Protein AF-A0A9P0ZMD6-F1 (afdb_monomer_lite)

Secondary structure (DSSP, 8-state):
--TT-EEEEETTEEEEHHHHGGGSTTSPPPHHHHHHHHHHHHHHGGG--TTSPEEEEPPPEE-TT-STT-----HHHHHHHHHHHHHHHHHHTTTTS-GGGEEEEEEEEEETTEEEEEEEETTTTEEEEEE-----S-HHHHHTTHHHHHHHT--

Foldseek 3Di:
DDFQCFPDDDDPQTDTNVLVCQVDPPHNRDLSVQQVVQVVVLQCLQVDDPPDAFEHEARADEPPCPPPPDGPPDLVSLLVVVLVSVVVVCVVSVVRGPPVRHQKYWHFYDDPRFTWIWIQGPVVRDIDIGGPDPDPDDPCVRQPCPNVSVVVNPD

InterPro domains:
  IPR038765 Papain-like cysteine peptidase superfamily [SSF54001] (4-131)

Structure (mmCIF, N/CA/C/O backbone):
data_AF-A0A9P0ZMD6-F1
#
_entry.id   AF-A0A9P0ZMD6-F1
#
loop_
_atom_site.group_PDB
_atom_site.id
_atom_site.type_symbol
_atom_site.label_atom_id
_atom_site.label_alt_id
_atom_site.label_comp_id
_atom_site.label_asym_id
_atom_site.label_entity_id
_atom_site.label_seq_id
_atom_site.pdbx_PDB_ins_code
_atom_site.Cartn_x
_atom_site.Cartn_y
_atom_site.Cartn_z
_atom_site.occupancy
_atom_site.B_iso_or_equiv
_atom_site.auth_seq_id
_atom_site.auth_comp_id
_atom_site.auth_asym_id
_atom_site.auth_atom_id
_atom_site.pdbx_PDB_model_num
ATOM 1 N N . MET A 1 1 ? -6.822 13.178 -29.150 1.00 67.69 1 MET A N 1
ATOM 2 C CA . MET A 1 1 ? -7.047 12.647 -27.785 1.00 67.69 1 MET A CA 1
ATOM 3 C C . MET A 1 1 ? -6.275 13.520 -26.804 1.00 67.69 1 MET A C 1
ATOM 5 O O . MET A 1 1 ? -5.070 13.665 -26.981 1.00 67.69 1 MET A O 1
ATOM 9 N N . HIS A 1 2 ? -6.943 14.150 -25.834 1.00 86.88 2 HIS A N 1
ATOM 10 C CA . HIS A 1 2 ? -6.309 15.089 -24.900 1.00 86.88 2 HIS A CA 1
ATOM 11 C C . HIS A 1 2 ? -5.664 14.334 -23.731 1.00 86.88 2 HIS A C 1
ATOM 13 O O . HIS A 1 2 ? -6.330 13.956 -22.778 1.00 86.88 2 HIS A O 1
ATOM 19 N N . ARG A 1 3 ? -4.357 14.073 -23.820 1.00 91.94 3 ARG A N 1
ATOM 20 C CA . ARG A 1 3 ? -3.616 13.258 -22.838 1.00 91.94 3 ARG A CA 1
ATOM 21 C C . ARG A 1 3 ? -3.620 13.823 -21.412 1.00 91.94 3 ARG A C 1
ATOM 23 O O . ARG A 1 3 ? -3.743 13.064 -20.462 1.00 91.94 3 ARG A O 1
ATOM 30 N N . LYS A 1 4 ? -3.559 15.148 -21.273 1.00 95.25 4 LYS A N 1
ATOM 31 C CA . LYS A 1 4 ? -3.516 15.847 -19.976 1.00 95.25 4 LYS A CA 1
ATOM 32 C C . LYS A 1 4 ? -4.891 16.081 -19.335 1.00 95.25 4 LYS A C 1
ATOM 34 O O . LYS A 1 4 ? -4.979 16.720 -18.296 1.00 95.25 4 LYS A O 1
ATOM 39 N N . GLU A 1 5 ? -5.966 15.621 -19.970 1.00 96.75 5 GLU A N 1
ATOM 40 C CA . GLU A 1 5 ? -7.320 15.715 -19.421 1.00 96.75 5 GLU A CA 1
ATOM 41 C C . GLU A 1 5 ? -7.407 14.940 -18.101 1.00 96.75 5 GLU A C 1
ATOM 43 O O . GLU A 1 5 ? -6.995 13.782 -18.054 1.00 96.75 5 GLU A O 1
ATOM 48 N N . ILE A 1 6 ? -7.951 15.557 -17.047 1.00 96.69 6 ILE A N 1
ATOM 49 C CA . ILE A 1 6 ? -8.243 14.867 -15.785 1.00 96.69 6 ILE A CA 1
ATOM 50 C C . ILE A 1 6 ? -9.458 13.967 -16.009 1.00 96.69 6 ILE A C 1
ATOM 52 O O . ILE A 1 6 ? -10.538 14.446 -16.344 1.00 96.69 6 ILE A O 1
ATOM 56 N N . VAL A 1 7 ? -9.277 12.664 -15.812 1.00 95.75 7 VAL A N 1
ATOM 57 C CA . VAL A 1 7 ? -10.303 11.630 -16.049 1.00 95.75 7 VAL A CA 1
ATOM 58 C C . VAL A 1 7 ? -10.726 10.912 -14.771 1.00 95.75 7 VAL A C 1
ATOM 60 O O . VAL A 1 7 ? -11.720 10.192 -14.768 1.00 95.75 7 VAL A O 1
ATOM 63 N N . PHE A 1 8 ? -9.996 11.122 -13.677 1.00 95.69 8 PHE A N 1
ATOM 64 C CA . PHE A 1 8 ? -10.393 10.719 -12.336 1.00 95.69 8 PHE A CA 1
ATOM 65 C C . PHE A 1 8 ? -10.036 11.834 -11.356 1.00 95.69 8 PHE A C 1
ATOM 67 O O . PHE A 1 8 ? -8.940 12.393 -11.416 1.00 95.69 8 PHE A O 1
ATOM 74 N N . LYS A 1 9 ? -10.968 12.138 -10.452 1.00 94.56 9 LYS A N 1
ATOM 75 C CA . LYS A 1 9 ? -10.799 13.115 -9.381 1.00 94.56 9 LYS A CA 1
ATOM 76 C C . LYS A 1 9 ? -11.458 12.593 -8.113 1.00 94.56 9 LYS A C 1
ATOM 78 O O . LYS A 1 9 ? -12.638 12.247 -8.132 1.00 94.56 9 LYS A O 1
ATOM 83 N N . TYR A 1 10 ? -10.711 12.572 -7.018 1.00 90.12 10 TYR A N 1
ATOM 84 C CA . TYR A 1 10 ? -11.220 12.222 -5.700 1.00 90.12 10 TYR A CA 1
ATOM 85 C C . TYR A 1 10 ? -10.450 12.982 -4.621 1.00 90.12 10 TYR A C 1
ATOM 87 O O . TYR A 1 10 ? -9.236 12.819 -4.502 1.00 90.12 10 TYR A O 1
ATOM 95 N N . LYS A 1 11 ? -11.161 13.803 -3.836 1.00 87.44 11 LYS A N 1
ATOM 96 C CA . LYS A 1 11 ? -10.554 14.761 -2.894 1.00 87.44 11 LYS A CA 1
ATOM 97 C C . LYS A 1 11 ? -9.472 15.573 -3.634 1.00 87.44 11 LYS A C 1
ATOM 99 O O . LYS A 1 11 ? -9.760 16.098 -4.713 1.00 87.44 11 LYS A O 1
ATOM 104 N N . ASP A 1 12 ? -8.246 15.608 -3.122 1.00 84.25 12 ASP A N 1
ATOM 105 C CA . ASP A 1 12 ? -7.117 16.320 -3.739 1.00 84.25 12 ASP A CA 1
ATOM 106 C C . ASP A 1 12 ? -6.342 15.485 -4.773 1.00 84.25 12 ASP A C 1
ATOM 108 O O . ASP A 1 12 ? -5.357 15.943 -5.351 1.00 84.25 12 ASP A O 1
ATOM 112 N N . TYR A 1 13 ? -6.786 14.255 -5.044 1.00 87.31 13 TYR A N 1
ATOM 113 C CA . TYR A 1 13 ? -6.126 13.351 -5.973 1.00 87.31 13 TYR A CA 1
ATOM 114 C C . TYR A 1 13 ? -6.743 13.420 -7.373 1.00 87.31 13 TYR A C 1
ATOM 116 O O . TYR A 1 13 ? -7.929 13.136 -7.559 1.00 87.31 13 TYR A O 1
ATOM 124 N N . ASN A 1 14 ? -5.924 13.763 -8.369 1.00 93.75 14 ASN A N 1
ATOM 125 C CA . ASN A 1 14 ? -6.314 13.840 -9.777 1.00 93.75 14 ASN A CA 1
ATOM 126 C C . ASN A 1 14 ? -5.444 12.903 -10.614 1.00 93.75 14 ASN A C 1
ATOM 128 O O . ASN A 1 14 ? -4.238 12.820 -10.394 1.00 93.75 14 ASN A O 1
ATOM 132 N N . VAL A 1 15 ? -6.046 12.247 -11.604 1.00 95.62 15 VAL A N 1
ATOM 133 C CA . VAL A 1 15 ? -5.338 11.368 -12.542 1.00 95.62 15 VAL A CA 1
ATOM 134 C C . VAL A 1 15 ? -5.733 11.710 -13.969 1.00 95.62 15 VAL A C 1
ATOM 136 O O . VAL A 1 15 ? -6.910 11.940 -14.274 1.00 95.62 15 VAL A O 1
ATOM 139 N N . THR A 1 16 ? -4.731 11.779 -14.842 1.00 96.75 16 THR A N 1
ATOM 140 C CA . THR A 1 16 ? -4.902 12.186 -16.234 1.00 96.75 16 THR A CA 1
ATOM 141 C C . THR A 1 16 ? -5.237 11.007 -17.140 1.00 96.75 16 THR A C 1
ATOM 143 O O . THR A 1 16 ? -5.088 9.832 -16.797 1.00 96.75 16 THR A O 1
ATOM 146 N N . ARG A 1 17 ? -5.703 11.313 -18.350 1.00 95.56 17 ARG A N 1
ATOM 147 C CA . ARG A 1 17 ? -5.932 10.308 -19.385 1.00 95.56 17 ARG A CA 1
ATOM 148 C C . ARG A 1 17 ? -4.646 9.568 -19.742 1.00 95.56 17 ARG A C 1
ATOM 150 O O . ARG A 1 17 ? -4.704 8.368 -19.979 1.00 95.56 17 ARG A O 1
ATOM 157 N N . GLU A 1 18 ? -3.515 10.265 -19.784 1.00 95.56 18 GLU A N 1
ATOM 158 C CA . GLU A 1 18 ? -2.198 9.674 -20.034 1.00 95.56 18 GLU A CA 1
ATOM 159 C C . GLU A 1 18 ? -1.847 8.599 -19.007 1.00 95.56 18 GLU A C 1
ATOM 161 O O . GLU A 1 18 ? -1.417 7.512 -19.391 1.00 95.56 18 GLU A O 1
ATOM 166 N N . ASP A 1 19 ? -2.135 8.859 -17.734 1.00 94.94 19 ASP A N 1
ATOM 167 C CA . ASP A 1 19 ? -1.933 7.890 -16.662 1.00 94.94 19 ASP A CA 1
ATOM 168 C C . ASP A 1 19 ? -2.770 6.625 -16.883 1.00 94.94 19 ASP A C 1
ATOM 170 O O . ASP A 1 19 ? -2.237 5.515 -16.915 1.00 94.94 19 ASP A O 1
ATOM 174 N N . LEU A 1 20 ? -4.079 6.781 -17.123 1.00 93.25 20 LEU A N 1
ATOM 175 C CA . LEU A 1 20 ? -4.977 5.645 -17.370 1.00 93.25 20 LEU A CA 1
ATOM 176 C C . LEU A 1 20 ? -4.618 4.854 -18.634 1.00 93.25 20 LEU A C 1
ATOM 178 O O . LEU A 1 20 ? -4.888 3.655 -18.709 1.00 93.25 20 LEU A O 1
ATOM 182 N N . MET A 1 21 ? -3.991 5.485 -19.631 1.00 94.19 21 MET A N 1
ATOM 183 C CA . MET A 1 21 ? -3.543 4.788 -20.840 1.00 94.19 21 MET A CA 1
ATOM 184 C C . MET A 1 21 ? -2.458 3.737 -20.556 1.00 94.19 21 MET A C 1
ATOM 186 O O . MET A 1 21 ? -2.259 2.852 -21.390 1.00 94.19 21 MET A O 1
ATOM 190 N N . THR A 1 22 ? -1.811 3.768 -19.385 1.00 93.25 22 THR A N 1
ATOM 191 C CA . THR A 1 22 ? -0.837 2.743 -18.970 1.00 93.25 22 THR A CA 1
ATOM 192 C C . THR A 1 22 ? -1.463 1.380 -18.650 1.00 93.25 22 THR A C 1
ATOM 194 O O . THR A 1 22 ? -0.746 0.385 -18.612 1.00 93.25 22 THR A O 1
ATOM 197 N N . ILE A 1 23 ? -2.797 1.295 -18.530 1.00 92.19 23 ILE A N 1
ATOM 198 C CA . ILE A 1 23 ? -3.551 0.026 -18.420 1.00 92.19 23 ILE A CA 1
ATOM 199 C C . ILE A 1 23 ? -3.454 -0.810 -19.710 1.00 92.19 23 ILE A C 1
ATOM 201 O O . ILE A 1 23 ? -3.740 -2.009 -19.714 1.00 92.19 23 ILE A O 1
ATOM 205 N N . LYS A 1 24 ? -3.069 -0.194 -20.834 1.00 93.06 24 LYS A N 1
ATOM 206 C CA . LYS A 1 24 ? -2.963 -0.874 -22.126 1.00 93.06 24 LYS A CA 1
ATOM 207 C C . LYS A 1 24 ? -2.033 -2.094 -22.044 1.00 93.06 24 LYS A C 1
ATOM 209 O O . LYS A 1 24 ? -0.958 -2.045 -21.455 1.00 93.06 24 LYS A O 1
ATOM 214 N N . VAL A 1 25 ? -2.425 -3.174 -22.722 1.00 90.81 25 VAL A N 1
ATOM 215 C CA . VAL A 1 25 ? -1.622 -4.401 -22.839 1.00 90.81 25 VAL A CA 1
ATOM 216 C C . VAL A 1 25 ? -0.198 -4.084 -23.307 1.00 90.81 25 VAL A C 1
ATOM 218 O O . VAL A 1 25 ? -0.000 -3.347 -24.275 1.00 90.81 25 VAL A O 1
ATOM 221 N N . GLY A 1 26 ? 0.784 -4.667 -22.618 1.00 87.31 26 GLY A N 1
ATOM 222 C CA . GLY A 1 26 ? 2.209 -4.487 -22.900 1.00 87.31 26 GLY A CA 1
ATOM 223 C C . GLY A 1 26 ? 2.821 -3.218 -22.299 1.00 87.31 26 GLY A C 1
ATOM 224 O O . GLY A 1 26 ? 4.038 -3.055 -22.364 1.00 87.31 26 GLY A O 1
ATOM 225 N N . CYS A 1 27 ? 2.021 -2.336 -21.694 1.00 88.56 27 CYS A N 1
ATOM 226 C CA . CYS A 1 27 ? 2.521 -1.194 -20.941 1.00 88.56 27 CYS A CA 1
ATOM 227 C C . CYS A 1 27 ? 2.762 -1.568 -19.474 1.00 88.56 27 CYS A C 1
ATOM 229 O O . CYS A 1 27 ? 2.085 -2.423 -18.903 1.00 88.56 27 CYS A O 1
ATOM 231 N N . LYS A 1 28 ? 3.738 -0.900 -18.855 1.00 85.94 28 LYS A N 1
ATOM 232 C CA . LYS A 1 28 ? 3.869 -0.903 -17.399 1.00 85.94 28 LYS A CA 1
ATOM 233 C C . LYS A 1 28 ? 2.791 0.002 -16.825 1.00 85.94 28 LYS A C 1
ATOM 235 O O . LYS A 1 28 ? 2.719 1.162 -17.225 1.00 85.94 28 LYS A O 1
ATOM 240 N N . ILE A 1 29 ? 2.003 -0.524 -15.895 1.00 88.38 29 ILE A N 1
ATOM 241 C CA . ILE A 1 29 ? 1.029 0.269 -15.149 1.00 88.38 29 ILE A CA 1
ATOM 242 C C . ILE A 1 29 ? 1.771 1.315 -14.315 1.00 88.38 29 ILE A C 1
ATOM 244 O O . ILE A 1 29 ? 2.784 1.003 -13.678 1.00 88.38 29 ILE A O 1
ATOM 248 N N . ASN A 1 30 ? 1.308 2.560 -14.361 1.00 88.62 30 ASN A N 1
ATOM 249 C CA . ASN A 1 30 ? 1.872 3.598 -13.513 1.00 88.62 30 ASN A CA 1
ATOM 250 C C . ASN A 1 30 ? 1.278 3.545 -12.098 1.00 88.62 30 ASN A C 1
ATOM 252 O O . ASN A 1 30 ? 0.205 2.982 -11.859 1.00 88.62 30 ASN A O 1
ATOM 256 N N . GLU A 1 31 ? 1.975 4.179 -11.161 1.00 87.62 31 GLU A N 1
ATOM 257 C CA . GLU A 1 31 ? 1.529 4.304 -9.772 1.00 87.62 31 GLU A CA 1
ATOM 258 C C . GLU A 1 31 ? 0.175 5.015 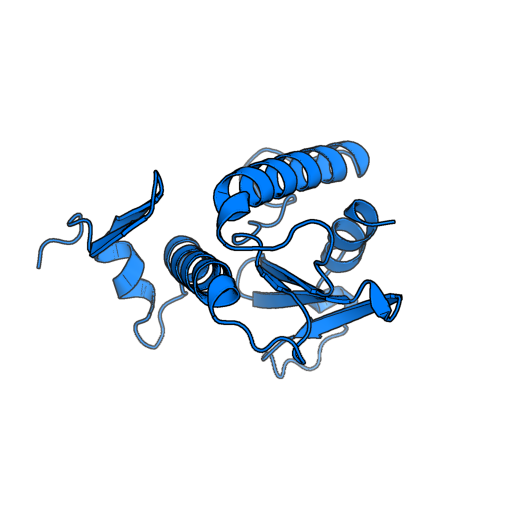-9.654 1.00 87.62 31 GLU A C 1
ATOM 260 O O . GLU A 1 31 ? -0.639 4.664 -8.802 1.00 87.62 31 GLU A O 1
ATOM 265 N N . HIS A 1 32 ? -0.116 5.977 -10.540 1.00 91.69 32 HIS A N 1
ATOM 266 C CA . HIS A 1 32 ? -1.351 6.747 -10.451 1.00 91.69 32 HIS A CA 1
ATOM 267 C C . HIS A 1 32 ? -2.590 5.882 -10.680 1.00 91.69 32 HIS A C 1
ATOM 269 O O . HIS A 1 32 ? -3.583 6.016 -9.966 1.00 91.69 32 HIS A O 1
ATOM 275 N N . VAL A 1 33 ? -2.531 4.941 -11.624 1.00 92.12 33 VAL A N 1
ATOM 276 C CA . VAL A 1 33 ? -3.609 3.973 -11.846 1.00 92.12 33 VAL A CA 1
ATOM 277 C C . VAL A 1 33 ? -3.783 3.053 -10.637 1.00 92.12 33 VAL A C 1
ATOM 279 O O . VAL A 1 33 ? -4.919 2.779 -10.241 1.00 92.12 33 VAL A O 1
ATOM 282 N N . LEU A 1 34 ? -2.690 2.582 -10.030 1.00 90.69 34 LEU A N 1
ATOM 283 C CA . LEU A 1 34 ? -2.772 1.760 -8.818 1.00 90.69 34 LEU A CA 1
ATOM 284 C C . LEU A 1 34 ? -3.398 2.543 -7.659 1.00 90.69 34 LEU A C 1
ATOM 286 O O . LEU A 1 34 ? -4.274 2.033 -6.966 1.00 90.69 34 LEU A O 1
ATOM 290 N N . ASN A 1 35 ? -3.044 3.816 -7.506 1.00 90.81 35 ASN A N 1
ATOM 291 C CA . ASN A 1 35 ? -3.609 4.681 -6.475 1.00 90.81 35 ASN A CA 1
ATOM 292 C C . ASN A 1 35 ? -5.096 4.983 -6.711 1.00 90.81 35 ASN A C 1
ATOM 294 O O . ASN A 1 35 ? -5.849 5.092 -5.743 1.00 90.81 35 ASN A O 1
ATOM 298 N N . VAL A 1 36 ? -5.562 5.042 -7.966 1.00 93.75 36 VAL A N 1
ATOM 299 C CA . VAL A 1 36 ? -7.005 5.066 -8.287 1.00 93.75 36 VAL A CA 1
ATOM 300 C C . VAL A 1 36 ? -7.690 3.791 -7.802 1.00 93.75 36 VAL A C 1
ATOM 302 O O . VAL A 1 36 ? -8.767 3.862 -7.203 1.00 93.75 36 VAL A O 1
ATOM 305 N N . TRP A 1 37 ? -7.072 2.629 -8.026 1.00 92.44 37 TRP A N 1
ATOM 306 C CA . TRP A 1 37 ? -7.585 1.344 -7.549 1.00 92.44 37 TRP A CA 1
ATOM 307 C C . TRP A 1 37 ? -7.695 1.303 -6.028 1.00 92.44 37 TRP A C 1
ATOM 309 O O . TRP A 1 37 ? -8.773 1.031 -5.507 1.00 92.44 37 TRP A O 1
ATOM 319 N N . VAL A 1 38 ? -6.618 1.644 -5.325 1.00 91.94 38 VAL A N 1
ATOM 320 C CA . VAL A 1 38 ? -6.567 1.731 -3.860 1.00 91.94 38 VAL A CA 1
ATOM 321 C C . VAL A 1 38 ? -7.643 2.675 -3.329 1.00 91.94 38 VAL A C 1
ATOM 323 O O . VAL A 1 38 ? -8.441 2.295 -2.476 1.00 91.94 38 VAL A O 1
ATOM 326 N N . THR A 1 39 ? -7.724 3.882 -3.892 1.00 92.19 39 THR A N 1
ATOM 327 C CA . THR A 1 39 ? -8.724 4.889 -3.513 1.00 92.19 39 THR A CA 1
ATOM 328 C C . THR A 1 39 ? -10.141 4.344 -3.686 1.00 92.19 39 THR A C 1
ATOM 330 O O . THR A 1 39 ? -10.992 4.497 -2.812 1.00 92.19 39 THR A O 1
ATOM 333 N N . THR A 1 40 ? -10.397 3.658 -4.802 1.00 93.75 40 THR A N 1
ATOM 334 C CA . THR A 1 40 ? -11.698 3.045 -5.085 1.00 93.75 40 THR A CA 1
ATOM 335 C C . THR A 1 40 ? -12.016 1.909 -4.111 1.00 93.75 40 THR A C 1
ATOM 337 O O . THR A 1 40 ? -13.172 1.756 -3.718 1.00 93.75 40 THR A O 1
ATOM 340 N N . LEU A 1 41 ? -11.021 1.106 -3.722 1.00 94.50 41 LEU A N 1
ATOM 341 C CA . LEU A 1 41 ? -11.192 0.013 -2.766 1.00 94.50 41 LEU A CA 1
ATOM 342 C C . LEU A 1 41 ? -11.485 0.541 -1.359 1.00 94.50 41 LEU A C 1
ATOM 344 O O . LEU A 1 41 ? -12.483 0.121 -0.780 1.00 94.50 41 LEU A O 1
ATOM 348 N N . ASN A 1 42 ? -10.720 1.522 -0.869 1.00 93.44 42 ASN A N 1
ATOM 349 C CA . ASN A 1 42 ? -11.000 2.183 0.411 1.00 93.44 42 ASN A CA 1
ATOM 350 C C . ASN A 1 42 ? -12.394 2.821 0.413 1.00 93.44 42 ASN A C 1
ATOM 352 O O . ASN A 1 42 ? -13.176 2.588 1.326 1.00 93.44 42 ASN A O 1
ATOM 356 N N . TYR A 1 43 ? -12.776 3.536 -0.651 1.00 92.75 43 TYR A N 1
ATOM 357 C CA . TYR A 1 43 ? -14.119 4.120 -0.757 1.00 92.75 43 TYR A CA 1
ATOM 358 C C . TYR A 1 43 ? -15.248 3.082 -0.693 1.00 92.75 43 TYR A C 1
ATOM 360 O O . TYR A 1 43 ? -16.358 3.390 -0.254 1.00 92.75 43 TYR A O 1
ATOM 368 N N . ARG A 1 44 ? -14.999 1.853 -1.154 1.00 93.38 44 ARG A N 1
ATOM 369 C CA . ARG A 1 44 ? -15.982 0.763 -1.131 1.00 93.38 44 ARG A CA 1
ATOM 370 C C . ARG A 1 44 ? -16.094 0.078 0.229 1.00 93.38 44 ARG A C 1
ATOM 372 O O . ARG A 1 44 ? -17.090 -0.615 0.431 1.00 93.38 44 ARG A O 1
ATOM 379 N N . GLU A 1 45 ? -15.167 0.298 1.160 1.00 92.75 45 GLU A N 1
ATOM 380 C CA . GLU A 1 45 ? -15.238 -0.286 2.508 1.00 92.75 45 GLU A CA 1
ATOM 381 C C . GLU A 1 45 ? -16.460 0.192 3.298 1.00 92.75 45 GLU A C 1
ATOM 383 O O . GLU A 1 45 ? -17.022 -0.584 4.066 1.00 92.75 45 GLU A O 1
ATOM 388 N N . LYS A 1 46 ? -17.000 1.379 2.996 1.00 90.25 46 LYS A N 1
ATOM 389 C CA . LYS A 1 46 ? -18.289 1.838 3.546 1.00 90.25 46 LYS A CA 1
ATOM 390 C C . LYS A 1 46 ? -19.476 0.909 3.241 1.00 90.25 46 LYS A C 1
ATOM 392 O O . LYS A 1 46 ? -20.487 0.950 3.929 1.00 90.25 46 LYS A O 1
ATOM 397 N N . ASN A 1 47 ? -19.368 0.104 2.180 1.00 91.50 47 ASN A N 1
ATOM 398 C CA . ASN A 1 47 ? -20.387 -0.855 1.743 1.00 91.50 47 ASN A CA 1
ATOM 399 C C . ASN A 1 47 ? -19.977 -2.307 2.048 1.00 91.50 47 ASN A C 1
ATOM 401 O O . ASN A 1 47 ? -20.549 -3.251 1.497 1.00 91.50 47 ASN A O 1
ATOM 405 N N . ARG A 1 48 ? -18.939 -2.505 2.867 1.00 92.12 48 ARG A N 1
ATOM 406 C CA . ARG A 1 48 ? -18.447 -3.824 3.256 1.00 92.12 48 ARG A CA 1
ATOM 407 C C . ARG A 1 48 ? -19.525 -4.590 4.038 1.00 92.12 48 ARG A C 1
ATOM 409 O O . ARG A 1 48 ? -20.273 -4.024 4.828 1.00 92.12 48 ARG A O 1
ATOM 416 N N . SER A 1 49 ? -19.567 -5.913 3.868 1.00 92.94 49 SER A N 1
ATOM 417 C CA . SER A 1 49 ? -20.371 -6.781 4.737 1.00 92.94 49 SER A CA 1
ATOM 418 C C . SER A 1 49 ? -19.818 -6.780 6.162 1.00 92.94 49 SER A C 1
ATOM 420 O O . SER A 1 49 ? -18.623 -7.010 6.351 1.00 92.94 49 SER A O 1
ATOM 422 N N . SER A 1 50 ? -20.684 -6.657 7.167 1.00 88.50 50 SER A N 1
ATOM 423 C CA . SER A 1 50 ? -20.312 -6.758 8.587 1.00 88.50 50 SER A CA 1
ATOM 424 C C . SER A 1 50 ? -19.576 -8.057 8.954 1.00 88.50 50 SER A C 1
ATOM 426 O O . SER A 1 50 ? -18.817 -8.064 9.919 1.00 88.50 50 SER A O 1
ATOM 428 N N . PHE A 1 51 ? -19.745 -9.131 8.173 1.00 90.31 51 PHE A N 1
ATOM 429 C CA . PHE A 1 51 ? -19.067 -10.420 8.371 1.00 90.31 51 PHE A CA 1
ATOM 430 C C . PHE A 1 51 ? -17.697 -10.525 7.691 1.00 90.31 51 PHE A C 1
ATOM 432 O O . PHE A 1 51 ? -16.930 -11.441 7.984 1.00 90.31 51 PHE A O 1
ATOM 439 N N . SER A 1 52 ? -17.386 -9.627 6.756 1.00 91.69 52 SER A N 1
ATOM 440 C CA . SER A 1 52 ? -16.078 -9.604 6.093 1.00 91.69 52 SER A CA 1
ATOM 441 C C . SER A 1 52 ? -15.060 -8.800 6.908 1.00 91.69 52 SER A C 1
ATOM 443 O O . SER A 1 52 ? -15.464 -7.855 7.579 1.00 91.69 52 SER A O 1
ATOM 445 N N . PRO A 1 53 ? -13.758 -9.137 6.870 1.00 92.25 53 PRO A N 1
ATOM 446 C CA . PRO A 1 53 ? -12.740 -8.365 7.581 1.00 92.25 53 PRO A CA 1
ATOM 447 C C . PRO A 1 53 ? -12.690 -6.922 7.072 1.00 92.25 53 PRO A C 1
ATOM 449 O O . PRO A 1 53 ? -12.831 -6.703 5.866 1.00 92.25 53 PRO A O 1
ATOM 452 N N . SER A 1 54 ? -12.479 -5.964 7.976 1.00 93.06 54 SER A N 1
ATOM 453 C CA . SER A 1 54 ? -12.243 -4.561 7.604 1.00 93.06 54 SER A CA 1
ATOM 454 C C . SER A 1 54 ? -10.860 -4.416 6.981 1.00 93.06 54 SER A C 1
ATOM 456 O O . SER A 1 54 ? -9.892 -5.004 7.478 1.00 93.06 54 SER A O 1
ATOM 458 N N . ARG A 1 55 ? -10.755 -3.678 5.877 1.00 93.94 55 ARG A N 1
ATOM 459 C CA . ARG A 1 55 ? -9.528 -3.600 5.081 1.00 93.94 55 ARG A CA 1
ATOM 460 C C . ARG A 1 55 ? -9.119 -2.157 4.881 1.00 93.94 55 ARG A C 1
ATOM 462 O O . ARG A 1 55 ? -9.952 -1.302 4.612 1.00 93.94 55 ARG A O 1
ATOM 469 N N . PHE A 1 56 ? -7.821 -1.922 4.922 1.00 92.81 56 PHE A N 1
ATOM 470 C CA . PHE A 1 56 ? -7.223 -0.691 4.439 1.00 92.81 56 PHE A CA 1
ATOM 471 C C . PHE A 1 56 ? -6.248 -1.018 3.317 1.00 92.81 56 PHE A C 1
ATOM 473 O O . PHE A 1 56 ? -5.431 -1.934 3.427 1.00 92.81 56 PHE A O 1
ATOM 480 N N . PHE A 1 57 ? -6.343 -0.265 2.231 1.00 92.44 57 PHE A N 1
ATOM 481 C CA . PHE A 1 57 ? -5.424 -0.331 1.111 1.00 92.44 57 PHE A CA 1
ATOM 482 C C . PHE A 1 57 ? -4.576 0.942 1.152 1.00 92.44 57 PHE A C 1
ATOM 484 O O . PHE A 1 57 ? -5.115 2.037 1.020 1.00 92.44 57 PHE A O 1
ATOM 491 N N . ALA A 1 58 ? -3.270 0.808 1.354 1.00 88.88 58 ALA A N 1
ATOM 492 C CA . ALA A 1 58 ? -2.342 1.929 1.260 1.00 88.88 58 ALA A CA 1
ATOM 493 C C . ALA A 1 58 ? -2.139 2.301 -0.211 1.00 88.88 58 ALA A C 1
ATOM 495 O O . ALA A 1 58 ? -2.198 1.423 -1.086 1.00 88.88 58 ALA A O 1
ATOM 496 N N . LYS A 1 59 ? -1.880 3.576 -0.515 1.00 86.69 59 LYS A N 1
ATOM 497 C CA . LYS A 1 59 ? -1.392 3.937 -1.848 1.00 86.69 59 LYS A CA 1
ATOM 498 C C . LYS A 1 59 ? -0.074 3.224 -2.106 1.00 86.69 59 LYS A C 1
ATOM 500 O O . LYS A 1 59 ? 0.614 2.736 -1.212 1.00 86.69 59 LYS A O 1
ATOM 505 N N . THR A 1 60 ? 0.231 3.127 -3.389 1.00 74.50 60 THR A N 1
ATOM 506 C CA . THR A 1 60 ? 1.427 2.465 -3.877 1.00 74.50 60 THR A CA 1
ATOM 507 C C . THR A 1 60 ? 2.642 3.084 -3.219 1.00 74.50 60 THR A C 1
ATOM 509 O O . THR A 1 60 ? 2.932 4.264 -3.415 1.00 74.50 60 THR A O 1
ATOM 512 N N . MET A 1 61 ? 3.362 2.260 -2.469 1.00 66.38 61 MET A N 1
ATOM 513 C CA . MET A 1 61 ? 4.670 2.630 -1.974 1.00 66.38 61 MET A CA 1
ATOM 514 C C . MET A 1 61 ? 5.639 2.447 -3.135 1.00 66.38 61 MET A C 1
ATOM 516 O O . MET A 1 61 ? 5.923 1.319 -3.557 1.00 66.38 61 MET A O 1
ATOM 520 N N . ASN A 1 62 ? 6.146 3.557 -3.667 1.00 57.31 62 ASN A N 1
ATOM 521 C CA . ASN A 1 62 ? 7.404 3.496 -4.392 1.00 57.31 62 ASN A CA 1
ATOM 522 C C . ASN A 1 62 ? 8.448 3.024 -3.393 1.00 57.31 62 ASN A C 1
ATOM 524 O O . ASN A 1 62 ? 8.467 3.509 -2.261 1.00 57.31 62 ASN A O 1
ATOM 528 N N . CYS A 1 63 ? 9.242 2.027 -3.787 1.00 51.00 63 CYS A N 1
ATOM 529 C CA . CYS A 1 63 ? 10.246 1.437 -2.917 1.00 51.00 63 CYS A CA 1
ATOM 530 C C . CYS A 1 63 ? 10.998 2.568 -2.203 1.00 51.00 63 CYS A C 1
ATOM 532 O O . CYS A 1 63 ? 11.621 3.407 -2.854 1.00 51.00 63 CYS A O 1
ATOM 534 N N . LEU A 1 64 ? 10.896 2.600 -0.873 1.00 50.53 64 LEU A N 1
ATOM 535 C CA . LEU A 1 64 ? 11.566 3.568 0.001 1.00 50.53 64 LEU A CA 1
ATOM 536 C C . LEU A 1 64 ? 13.080 3.638 -0.313 1.00 50.53 64 LEU A C 1
ATOM 538 O O . LEU A 1 64 ? 13.725 4.659 -0.126 1.00 50.53 64 LEU A O 1
ATOM 542 N N . TYR A 1 65 ? 13.629 2.575 -0.905 1.00 46.59 65 TYR A N 1
ATOM 543 C CA . TYR A 1 65 ? 15.025 2.451 -1.319 1.00 46.59 65 TYR A CA 1
ATOM 544 C C . TYR A 1 65 ? 15.345 2.943 -2.740 1.00 46.59 65 TYR A C 1
ATOM 546 O O . TYR A 1 65 ? 16.504 2.891 -3.145 1.00 46.59 65 TYR A O 1
ATOM 554 N N . THR A 1 66 ? 14.356 3.382 -3.525 1.00 42.03 66 THR A N 1
ATOM 555 C CA . THR A 1 66 ? 14.561 3.815 -4.919 1.00 42.03 66 THR A CA 1
ATOM 556 C C . THR A 1 66 ? 13.824 5.106 -5.260 1.00 42.03 66 THR A C 1
ATOM 558 O O . THR A 1 66 ? 13.436 5.301 -6.415 1.00 42.03 66 THR A O 1
ATOM 561 N N . MET A 1 67 ? 13.646 6.005 -4.288 1.00 43.62 67 MET A N 1
ATOM 562 C CA . MET A 1 67 ? 13.560 7.420 -4.643 1.00 43.62 67 MET A CA 1
ATOM 563 C C . MET A 1 67 ? 14.894 7.763 -5.300 1.00 43.62 67 MET A C 1
ATOM 565 O O . MET A 1 67 ? 15.951 7.616 -4.688 1.00 43.62 67 MET A O 1
ATOM 569 N N . ALA A 1 68 ? 14.848 8.087 -6.591 1.00 44.34 68 ALA A N 1
ATOM 570 C CA . ALA A 1 68 ? 16.018 8.512 -7.337 1.00 44.34 68 ALA A CA 1
ATOM 571 C C . ALA A 1 68 ? 16.765 9.578 -6.514 1.00 44.34 68 ALA A C 1
ATOM 573 O O . ALA A 1 68 ? 16.191 10.607 -6.174 1.00 44.34 68 ALA A O 1
ATOM 574 N N . ASP A 1 69 ? 18.011 9.265 -6.161 1.00 45.03 69 ASP A N 1
ATOM 575 C CA . ASP A 1 69 ? 18.992 10.110 -5.467 1.00 45.03 69 ASP A CA 1
ATOM 576 C C . ASP A 1 69 ? 18.894 10.281 -3.933 1.00 45.03 69 ASP A C 1
ATOM 578 O O . ASP A 1 69 ? 19.838 10.808 -3.343 1.00 45.03 69 ASP A O 1
ATOM 582 N N . GLU A 1 70 ? 17.882 9.739 -3.243 1.00 48.16 70 GLU A N 1
ATOM 583 C CA . GLU A 1 70 ? 17.842 9.712 -1.767 1.00 48.16 70 GLU A CA 1
ATOM 584 C C . GLU A 1 70 ? 17.877 8.278 -1.234 1.00 48.16 70 GLU A C 1
ATOM 586 O O . GLU A 1 70 ? 16.869 7.587 -1.098 1.00 48.16 70 GLU A O 1
ATOM 591 N N . VAL A 1 71 ? 19.087 7.814 -0.915 1.00 53.78 71 VAL A N 1
ATOM 592 C CA . VAL A 1 71 ? 19.277 6.569 -0.168 1.00 53.78 71 VAL A CA 1
ATOM 593 C C . VAL A 1 71 ? 18.746 6.804 1.242 1.00 53.78 71 VAL A C 1
ATOM 595 O O . VAL A 1 71 ? 19.422 7.456 2.037 1.00 53.78 71 VAL A O 1
ATOM 598 N N . ILE A 1 72 ? 17.566 6.277 1.567 1.00 57.91 72 ILE A N 1
ATOM 599 C CA . ILE A 1 72 ? 17.137 6.155 2.964 1.00 57.91 72 ILE A CA 1
ATOM 600 C C . ILE A 1 72 ? 18.194 5.322 3.687 1.00 57.91 72 ILE A C 1
ATOM 602 O O . ILE A 1 72 ? 18.460 4.174 3.321 1.00 57.91 72 ILE A O 1
ATOM 606 N N . LYS A 1 73 ? 18.864 5.933 4.667 1.00 56.12 73 LYS A N 1
ATOM 607 C CA . LYS A 1 73 ? 20.112 5.395 5.221 1.00 56.12 73 LYS A CA 1
ATOM 608 C C . LYS A 1 73 ? 19.846 4.432 6.363 1.00 56.12 73 LYS A C 1
ATOM 610 O O . LYS A 1 73 ? 20.683 3.571 6.637 1.00 56.12 73 LYS A O 1
ATOM 615 N N . THR A 1 74 ? 18.699 4.567 7.029 1.00 66.75 74 THR A N 1
ATOM 616 C CA . THR A 1 74 ? 18.378 3.791 8.227 1.00 66.75 74 THR A CA 1
ATOM 617 C C . THR A 1 74 ? 16.984 3.168 8.181 1.00 66.75 74 THR A C 1
ATOM 619 O O . THR A 1 74 ? 16.075 3.631 7.494 1.00 66.75 74 THR A O 1
ATOM 622 N N . LYS A 1 75 ? 16.808 2.089 8.954 1.00 66.06 75 LYS A N 1
ATOM 623 C CA . LYS A 1 75 ? 15.498 1.452 9.159 1.00 66.06 75 LYS A CA 1
ATOM 624 C C . LYS A 1 75 ? 14.504 2.384 9.859 1.00 66.06 75 LYS A C 1
ATOM 626 O O . LYS A 1 75 ? 13.320 2.316 9.568 1.00 66.06 75 LYS A O 1
ATOM 631 N N . GLU A 1 76 ? 14.990 3.249 10.746 1.00 73.81 76 GLU A N 1
ATOM 632 C CA . GLU A 1 76 ? 14.175 4.207 11.500 1.00 73.81 76 GLU A CA 1
ATOM 633 C C . GLU A 1 76 ? 13.617 5.323 10.603 1.00 73.81 76 GLU A C 1
ATOM 635 O O . GLU A 1 76 ? 12.436 5.643 10.675 1.00 73.81 76 GLU A O 1
ATOM 640 N N . GLU A 1 77 ? 1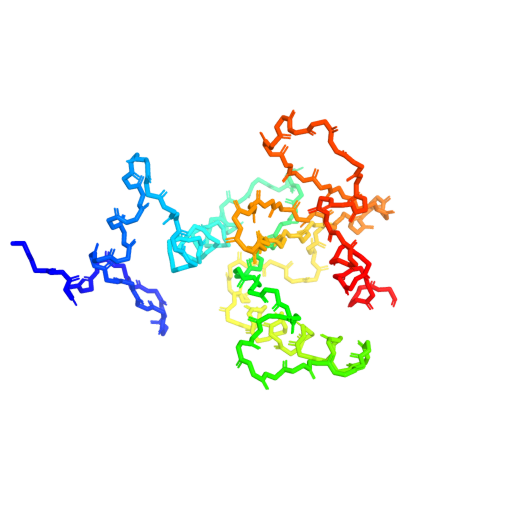4.421 5.856 9.680 1.00 73.44 77 GLU A N 1
ATOM 641 C CA . GLU A 1 77 ? 13.941 6.815 8.674 1.00 73.44 77 GLU A CA 1
ATOM 642 C C . GLU A 1 77 ? 12.877 6.188 7.761 1.00 73.44 77 GLU A C 1
ATOM 644 O O . GLU A 1 77 ? 11.836 6.795 7.517 1.00 73.44 77 GLU A O 1
ATOM 649 N N . ALA A 1 78 ? 13.105 4.952 7.298 1.00 68.62 78 ALA A N 1
ATOM 650 C CA . ALA A 1 78 ? 12.128 4.217 6.493 1.00 68.62 78 ALA A CA 1
ATOM 651 C C . ALA A 1 78 ? 10.816 3.983 7.259 1.00 68.62 78 ALA A C 1
ATOM 653 O O . ALA A 1 78 ? 9.735 4.124 6.686 1.00 68.62 78 ALA A O 1
ATOM 654 N N . TYR A 1 79 ? 10.92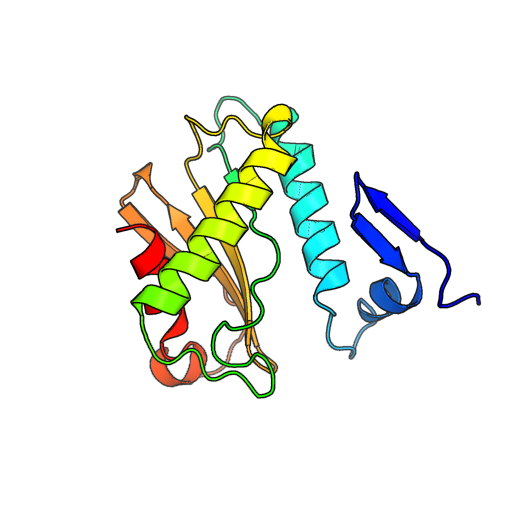1 3.646 8.547 1.00 73.19 79 TYR A N 1
ATOM 655 C CA . TYR A 1 79 ? 9.788 3.469 9.450 1.00 73.19 79 TYR A CA 1
ATOM 656 C C . TYR A 1 79 ? 8.968 4.756 9.581 1.00 73.19 79 TYR A C 1
ATOM 658 O O . TYR A 1 79 ? 7.756 4.719 9.379 1.00 73.19 79 TYR A O 1
ATOM 666 N N . ASN A 1 80 ? 9.614 5.889 9.871 1.00 77.00 80 ASN A N 1
ATOM 667 C CA . ASN A 1 80 ? 8.921 7.164 10.075 1.00 77.00 80 ASN A CA 1
ATOM 668 C C . ASN A 1 80 ? 8.218 7.627 8.795 1.00 77.00 80 ASN A C 1
ATOM 670 O O . ASN A 1 80 ? 7.035 7.938 8.834 1.00 77.00 80 ASN A O 1
ATOM 674 N N . ILE A 1 81 ? 8.894 7.567 7.641 1.00 74.62 81 ILE A N 1
ATOM 675 C CA . ILE A 1 81 ? 8.292 7.949 6.352 1.00 74.62 81 ILE A CA 1
ATOM 676 C C . ILE A 1 81 ? 7.079 7.070 6.027 1.00 74.62 81 ILE A C 1
ATOM 678 O O . ILE A 1 81 ? 6.051 7.572 5.572 1.00 74.62 81 ILE A O 1
ATOM 682 N N . LEU A 1 82 ? 7.188 5.757 6.250 1.00 74.56 82 LEU A N 1
ATOM 683 C CA . LEU A 1 82 ? 6.076 4.836 6.025 1.00 74.56 82 LEU A CA 1
ATOM 684 C C . LEU A 1 82 ? 4.915 5.121 6.985 1.00 74.56 82 LEU A C 1
ATOM 686 O O . LEU A 1 82 ? 3.764 5.141 6.554 1.00 74.56 82 LEU A O 1
ATOM 690 N N . THR A 1 83 ? 5.214 5.360 8.260 1.00 78.00 83 THR A N 1
ATOM 691 C CA . THR A 1 83 ? 4.208 5.640 9.290 1.00 78.00 83 THR A CA 1
ATOM 692 C C . THR A 1 83 ? 3.478 6.943 8.986 1.00 78.00 83 THR A C 1
ATOM 694 O O . THR A 1 83 ? 2.256 6.922 8.880 1.00 78.00 83 THR A O 1
ATOM 697 N N . ASP A 1 84 ? 4.200 8.031 8.713 1.00 80.44 84 ASP A N 1
ATOM 698 C CA . ASP A 1 84 ? 3.626 9.336 8.369 1.00 80.44 84 ASP A CA 1
ATOM 699 C C . ASP A 1 84 ? 2.731 9.251 7.121 1.00 80.44 84 ASP A C 1
ATOM 701 O O . ASP A 1 84 ? 1.633 9.813 7.086 1.00 80.44 84 ASP A O 1
ATOM 705 N N . ALA A 1 85 ? 3.168 8.510 6.094 1.00 78.62 85 ALA A N 1
ATOM 706 C CA . ALA A 1 85 ? 2.386 8.308 4.876 1.00 78.62 85 ALA A CA 1
ATOM 707 C C . ALA A 1 85 ? 1.089 7.529 5.149 1.00 78.62 85 ALA A C 1
ATOM 709 O O . ALA A 1 85 ? 0.018 7.919 4.677 1.00 78.62 85 ALA A O 1
ATOM 710 N N . VAL A 1 86 ? 1.168 6.449 5.932 1.00 81.88 86 VAL A N 1
ATOM 711 C CA . VAL A 1 86 ? -0.002 5.645 6.301 1.00 81.88 86 VAL A CA 1
ATOM 712 C C . VAL A 1 86 ? -0.946 6.442 7.196 1.00 81.88 86 VAL A C 1
ATOM 714 O O . VAL A 1 86 ? -2.146 6.441 6.941 1.00 81.88 86 VAL A O 1
ATOM 717 N N . GLU A 1 87 ? -0.446 7.159 8.200 1.00 83.50 87 GLU A N 1
ATOM 718 C CA . GLU A 1 87 ? -1.263 7.989 9.091 1.00 83.50 87 GLU A CA 1
ATOM 719 C C . GLU A 1 87 ? -1.998 9.094 8.333 1.00 83.50 87 GLU A C 1
ATOM 721 O O . GLU A 1 87 ? -3.204 9.277 8.530 1.00 83.50 87 GLU A O 1
ATOM 726 N N . PHE A 1 88 ? -1.308 9.778 7.416 1.00 83.94 88 PHE A N 1
ATOM 727 C CA . PHE A 1 88 ? -1.923 10.767 6.536 1.00 83.94 88 PHE A CA 1
ATOM 728 C C . PHE A 1 88 ? -3.041 10.146 5.691 1.00 83.94 88 PHE A C 1
ATOM 730 O O . PHE A 1 88 ? -4.135 10.700 5.580 1.00 83.94 88 PHE A O 1
ATOM 737 N N . GLU A 1 89 ? -2.807 8.972 5.106 1.00 85.38 89 GLU A 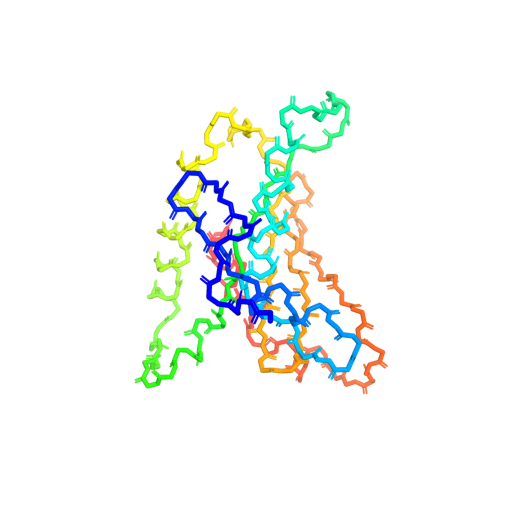N 1
ATOM 738 C CA . GLU A 1 89 ? -3.827 8.293 4.311 1.00 85.38 89 GLU A CA 1
ATOM 739 C C . GLU A 1 89 ? -5.008 7.809 5.139 1.00 85.38 89 GLU A C 1
ATOM 741 O O . GLU A 1 89 ? -6.149 7.948 4.694 1.00 85.38 89 GLU A O 1
ATOM 746 N N . LEU A 1 90 ? -4.752 7.276 6.335 1.00 85.19 90 LEU A N 1
ATOM 747 C CA . LEU A 1 90 ? -5.796 6.891 7.272 1.00 85.19 90 LEU A CA 1
ATOM 748 C C . LEU A 1 90 ? -6.657 8.102 7.613 1.00 85.19 90 LEU A C 1
ATOM 750 O O . LEU A 1 90 ? -7.874 7.955 7.575 1.00 85.19 90 LEU A O 1
ATOM 754 N N . ASP A 1 91 ? -6.062 9.278 7.865 1.00 85.94 91 ASP A N 1
ATOM 755 C CA . ASP A 1 91 ? -6.791 10.536 8.087 1.00 85.94 91 ASP A CA 1
ATOM 756 C C . ASP A 1 91 ? -7.670 10.909 6.888 1.00 85.94 91 ASP A C 1
ATOM 758 O O . ASP A 1 91 ? -8.872 11.153 7.040 1.00 85.94 91 ASP A O 1
ATOM 762 N N . VAL A 1 92 ? -7.107 10.831 5.679 1.00 84.19 92 VAL A N 1
ATOM 763 C CA . VAL A 1 92 ? -7.850 11.069 4.439 1.00 84.19 92 VAL A CA 1
ATOM 764 C C . VAL A 1 92 ? -9.038 10.117 4.315 1.00 84.19 92 VAL A C 1
ATOM 766 O O . VAL A 1 92 ? -10.080 10.563 3.838 1.00 84.19 92 VAL A O 1
ATOM 769 N N . VAL A 1 93 ? -8.928 8.846 4.722 1.00 83.50 93 VAL A N 1
ATOM 770 C CA . VAL A 1 93 ? -9.993 7.834 4.554 1.00 83.50 93 VAL A CA 1
ATOM 771 C C . VAL A 1 93 ? -10.852 7.565 5.800 1.00 83.50 93 VAL A C 1
ATOM 773 O O . VAL A 1 93 ? -11.620 6.599 5.819 1.00 83.50 93 VAL A O 1
ATOM 776 N N . ARG A 1 94 ? -10.774 8.408 6.843 1.00 83.44 94 ARG A N 1
ATOM 777 C CA . ARG A 1 94 ? -11.500 8.209 8.122 1.00 83.44 94 ARG A CA 1
ATOM 778 C C . ARG A 1 94 ? -13.011 8.061 7.984 1.00 83.44 94 ARG A C 1
ATOM 780 O O . ARG A 1 94 ? -13.648 7.491 8.862 1.00 83.44 94 ARG A O 1
ATOM 787 N N . GLN A 1 95 ? -13.597 8.607 6.921 1.00 81.69 95 GLN A N 1
ATOM 788 C CA . GLN A 1 95 ? -15.039 8.522 6.674 1.00 81.69 95 GLN A CA 1
ATOM 789 C C . GLN A 1 95 ? -15.429 7.254 5.903 1.00 81.69 95 GLN A C 1
ATOM 791 O O . GLN A 1 95 ? -16.610 6.925 5.808 1.00 81.69 95 GLN A O 1
ATOM 796 N N . GLU A 1 96 ? -14.454 6.557 5.323 1.00 83.38 96 GLU A N 1
ATOM 797 C CA . GLU A 1 96 ? -14.648 5.384 4.481 1.00 83.38 96 GLU A CA 1
ATOM 798 C C . GLU A 1 96 ? -14.271 4.071 5.185 1.00 83.38 96 GLU A C 1
ATOM 800 O O . GLU A 1 96 ? -14.808 3.022 4.825 1.00 83.38 96 GLU A O 1
ATOM 805 N N . VAL A 1 97 ? -13.384 4.130 6.186 1.00 80.69 97 VAL A N 1
ATOM 806 C CA . VAL A 1 97 ? -12.838 2.966 6.900 1.00 80.69 97 VAL A CA 1
ATOM 807 C C . VAL A 1 97 ? -12.980 3.137 8.418 1.00 80.69 97 VAL A C 1
ATOM 809 O O . VAL A 1 97 ? -12.625 4.172 8.976 1.00 80.69 97 VAL A O 1
ATOM 812 N N . GLU A 1 98 ? -13.450 2.092 9.106 1.00 81.06 98 GLU A N 1
ATOM 813 C CA . GLU A 1 98 ? -13.449 2.015 10.576 1.00 81.06 98 GLU A CA 1
ATOM 814 C C . GLU A 1 98 ? -12.021 1.739 11.080 1.00 81.06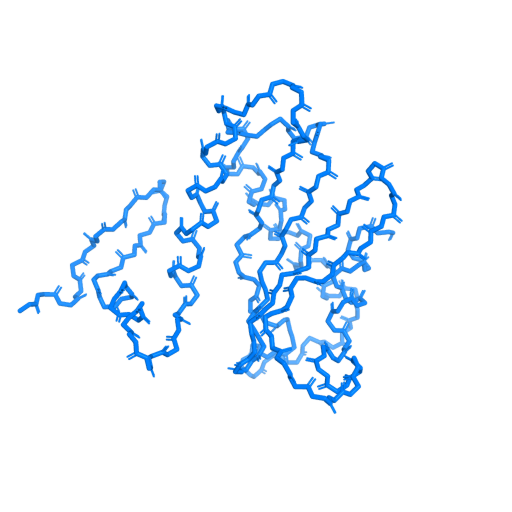 98 GLU A C 1
ATOM 816 O O . GLU A 1 98 ? -11.606 0.580 11.174 1.00 81.06 98 GLU A O 1
ATOM 821 N N . LEU A 1 99 ? -11.259 2.808 11.349 1.00 75.31 99 LEU A N 1
ATOM 822 C CA . LEU A 1 99 ? -9.827 2.739 11.673 1.00 75.31 99 LEU A CA 1
ATOM 823 C C . LEU A 1 99 ? -9.500 1.821 12.860 1.00 75.31 99 LEU A C 1
ATOM 825 O O . LEU A 1 99 ? -8.534 1.065 12.812 1.00 75.31 99 LEU A O 1
ATOM 829 N N . ASP A 1 100 ? -10.323 1.857 13.907 1.00 77.25 100 ASP A N 1
ATOM 830 C CA . ASP A 1 100 ? -10.174 1.066 15.135 1.00 77.25 100 ASP A CA 1
ATOM 831 C C . ASP A 1 100 ? -10.441 -0.435 14.931 1.00 77.25 100 ASP A C 1
ATOM 833 O O . ASP A 1 100 ? -10.179 -1.246 15.821 1.00 77.25 100 ASP A O 1
ATOM 837 N N . LYS A 1 101 ? -10.953 -0.819 13.757 1.00 83.19 101 LYS A N 1
ATOM 838 C CA . LYS A 1 101 ? -11.347 -2.194 13.429 1.00 83.19 101 LYS A CA 1
ATOM 839 C C . LYS A 1 101 ? -10.664 -2.737 12.184 1.00 83.19 101 LYS A C 1
ATOM 841 O O . LYS A 1 101 ? -11.110 -3.766 11.677 1.00 83.19 101 LYS A O 1
ATOM 846 N N . ILE A 1 102 ? -9.634 -2.067 11.661 1.00 90.19 102 ILE A N 1
ATOM 847 C CA . ILE A 1 102 ? -8.895 -2.568 10.498 1.00 90.19 102 ILE A CA 1
ATOM 848 C C . ILE A 1 102 ? -8.272 -3.921 10.851 1.00 90.19 102 ILE A C 1
ATOM 850 O O . ILE A 1 102 ? -7.495 -4.049 11.792 1.00 90.19 102 ILE A O 1
ATOM 854 N N . ASP A 1 103 ? -8.616 -4.941 10.067 1.00 92.75 103 ASP A N 1
ATOM 855 C CA . ASP A 1 103 ? -8.129 -6.306 10.255 1.00 92.75 103 ASP A CA 1
ATOM 856 C C . ASP A 1 103 ? -6.950 -6.621 9.338 1.00 92.75 103 ASP A C 1
ATOM 858 O O . ASP A 1 103 ? -6.067 -7.411 9.692 1.00 92.75 103 ASP A O 1
ATOM 862 N N . LEU A 1 104 ? -6.986 -6.041 8.134 1.00 93.75 104 LEU A N 1
ATOM 863 C CA . LEU A 1 104 ? -6.065 -6.305 7.041 1.00 93.75 104 LEU A CA 1
ATOM 864 C C . LEU A 1 104 ? -5.541 -4.991 6.461 1.00 93.75 104 LEU A C 1
ATOM 866 O O . LEU A 1 104 ? -6.329 -4.153 6.020 1.00 93.75 104 LEU A O 1
ATOM 870 N N . PHE A 1 105 ? -4.222 -4.864 6.381 1.00 91.38 105 PHE A N 1
ATOM 871 C CA . PHE A 1 105 ? -3.555 -3.800 5.638 1.00 91.38 105 PHE A CA 1
ATOM 872 C C . PHE A 1 105 ? -2.965 -4.359 4.345 1.00 91.38 105 PHE A C 1
ATOM 874 O O . PHE A 1 105 ? -2.270 -5.374 4.376 1.00 91.38 105 PHE A O 1
ATOM 881 N N . PHE A 1 106 ? -3.221 -3.698 3.220 1.00 92.81 106 PHE A N 1
ATOM 882 C CA . PHE A 1 106 ? -2.681 -4.058 1.911 1.00 92.81 106 PHE A CA 1
ATOM 883 C C . PHE A 1 106 ? -1.747 -2.961 1.405 1.00 92.81 106 PHE A C 1
ATOM 885 O O . PHE A 1 106 ? -2.173 -1.821 1.246 1.00 92.81 106 PHE A O 1
ATOM 892 N N . PHE A 1 107 ? -0.510 -3.331 1.083 1.00 89.12 107 PHE A N 1
ATOM 893 C CA . PHE A 1 107 ? 0.521 -2.447 0.541 1.00 89.12 107 PHE A CA 1
ATOM 894 C C . PHE A 1 107 ? 0.879 -2.896 -0.874 1.00 89.12 107 PHE A C 1
ATOM 896 O O . PHE A 1 107 ? 1.601 -3.887 -1.033 1.00 89.12 107 PHE A O 1
ATOM 903 N N . PRO A 1 108 ? 0.366 -2.224 -1.916 1.00 90.06 108 PRO A N 1
ATOM 904 C CA . PRO A 1 108 ? 0.851 -2.413 -3.273 1.00 90.06 108 PRO A CA 1
ATOM 905 C C . PRO A 1 108 ? 2.303 -1.940 -3.359 1.00 90.06 108 PRO A C 1
ATOM 907 O O . PRO A 1 108 ? 2.603 -0.784 -3.053 1.00 90.06 108 PRO A O 1
ATOM 910 N N . ILE A 1 109 ? 3.193 -2.831 -3.786 1.00 85.56 109 ILE A N 1
ATOM 911 C CA . ILE A 1 109 ? 4.613 -2.543 -3.959 1.00 85.56 109 ILE A CA 1
ATOM 912 C C . ILE A 1 109 ? 4.942 -2.479 -5.445 1.00 85.56 109 ILE A C 1
ATOM 914 O O . ILE A 1 109 ? 4.665 -3.414 -6.203 1.00 85.56 109 ILE A O 1
ATOM 918 N N . MET A 1 110 ? 5.577 -1.376 -5.841 1.00 83.38 110 MET A N 1
ATOM 919 C CA . MET A 1 110 ? 6.221 -1.224 -7.141 1.00 83.38 110 MET A CA 1
ATOM 920 C C . MET A 1 110 ? 7.738 -1.252 -6.965 1.00 83.38 110 MET A C 1
ATOM 922 O O . MET A 1 110 ? 8.347 -0.271 -6.541 1.00 83.38 110 MET A O 1
ATOM 926 N N . GLN A 1 111 ? 8.358 -2.375 -7.329 1.00 77.00 111 GLN A N 1
ATOM 927 C CA . GLN A 1 111 ? 9.807 -2.557 -7.271 1.00 77.00 111 GLN A CA 1
ATOM 928 C C . GLN A 1 111 ? 10.343 -2.820 -8.681 1.00 77.00 111 GLN A C 1
ATOM 930 O O . GLN A 1 111 ? 10.285 -3.932 -9.208 1.00 77.00 111 GLN A O 1
ATOM 935 N N . MET A 1 112 ? 10.864 -1.770 -9.325 1.00 75.00 112 MET A N 1
ATOM 936 C CA . MET A 1 112 ? 11.445 -1.790 -10.678 1.00 75.00 112 MET A CA 1
ATOM 937 C C . MET A 1 112 ? 10.498 -2.272 -11.795 1.00 75.00 112 MET A C 1
ATOM 939 O O . MET A 1 112 ? 9.935 -1.480 -12.555 1.00 75.00 112 MET A O 1
ATOM 943 N N . ARG A 1 113 ? 10.386 -3.589 -11.982 1.00 73.38 113 ARG A N 1
ATOM 944 C CA . ARG A 1 113 ? 9.512 -4.239 -12.979 1.00 73.38 113 ARG A CA 1
ATOM 945 C C . ARG A 1 113 ? 8.570 -5.258 -12.348 1.00 73.38 113 ARG A C 1
ATOM 947 O O . ARG A 1 113 ? 7.846 -5.934 -13.075 1.00 73.38 113 ARG A O 1
ATOM 954 N N . HIS A 1 114 ? 8.603 -5.382 -11.029 1.00 84.06 114 HIS A N 1
ATOM 955 C CA . HIS A 1 114 ? 7.834 -6.346 -10.274 1.00 84.06 114 HIS A CA 1
ATOM 956 C C . HIS A 1 114 ? 6.784 -5.622 -9.437 1.00 84.06 114 HIS A C 1
ATOM 958 O O . HIS A 1 114 ? 7.058 -4.600 -8.809 1.00 84.06 114 HIS A O 1
ATOM 964 N N . TYR A 1 115 ? 5.568 -6.153 -9.495 1.00 87.56 115 TYR A N 1
ATOM 965 C CA . TYR A 1 115 ? 4.397 -5.645 -8.803 1.00 87.56 115 TYR A CA 1
ATOM 966 C C . TYR A 1 115 ? 3.862 -6.777 -7.942 1.00 87.56 115 TYR A C 1
ATOM 968 O O . TYR A 1 115 ? 3.585 -7.864 -8.451 1.00 87.56 115 TYR A O 1
ATOM 976 N N . TYR A 1 116 ? 3.716 -6.521 -6.653 1.00 91.12 116 TYR A N 1
ATOM 977 C CA . TYR A 1 116 ? 3.163 -7.471 -5.698 1.00 91.12 116 TYR A CA 1
ATOM 978 C C . TYR A 1 116 ? 2.449 -6.710 -4.584 1.00 91.12 116 TYR A C 1
ATOM 980 O O . TYR A 1 116 ? 2.530 -5.485 -4.503 1.00 91.12 116 TYR A O 1
ATOM 988 N N . VAL A 1 117 ? 1.708 -7.423 -3.741 1.00 92.12 117 VAL A N 1
ATOM 989 C CA . VAL A 1 117 ? 1.010 -6.821 -2.601 1.00 92.12 117 VAL A CA 1
ATOM 990 C C . VAL A 1 117 ? 1.452 -7.510 -1.324 1.00 92.12 117 VAL A C 1
ATOM 992 O O . VAL A 1 117 ? 1.371 -8.733 -1.225 1.00 92.12 117 VAL A O 1
ATOM 995 N N . ILE A 1 118 ? 1.882 -6.733 -0.335 1.00 91.56 118 ILE A N 1
ATOM 996 C CA . ILE A 1 118 ? 2.079 -7.226 1.029 1.00 91.56 118 ILE A CA 1
ATOM 997 C C . ILE A 1 118 ? 0.758 -7.053 1.778 1.00 91.56 118 ILE A C 1
ATOM 999 O O . ILE A 1 118 ? 0.194 -5.963 1.806 1.00 91.56 118 ILE A O 1
ATOM 1003 N N . CYS A 1 119 ? 0.252 -8.129 2.370 1.00 93.62 119 CYS A N 1
ATOM 1004 C CA . CYS A 1 119 ? -0.945 -8.136 3.200 1.00 93.62 119 CYS A CA 1
ATOM 1005 C C . CYS A 1 119 ? -0.556 -8.433 4.650 1.00 93.62 119 CYS A C 1
ATOM 1007 O O . CYS A 1 119 ? -0.094 -9.533 4.955 1.00 93.62 119 CYS A O 1
ATOM 1009 N N . ILE A 1 120 ? -0.793 -7.485 5.553 1.00 91.06 120 ILE A N 1
ATOM 1010 C CA . ILE A 1 120 ? -0.621 -7.678 6.995 1.00 91.06 120 ILE A CA 1
ATOM 1011 C C . ILE A 1 120 ? -1.980 -8.009 7.599 1.00 91.06 120 ILE A C 1
ATOM 1013 O O . ILE A 1 120 ? -2.904 -7.201 7.557 1.00 91.06 120 ILE A O 1
ATOM 1017 N N . ASN A 1 121 ? -2.101 -9.204 8.173 1.00 92.44 121 ASN A N 1
ATOM 1018 C CA . ASN A 1 121 ? -3.279 -9.655 8.899 1.00 92.44 121 ASN A CA 1
ATOM 1019 C C . ASN A 1 121 ? -3.030 -9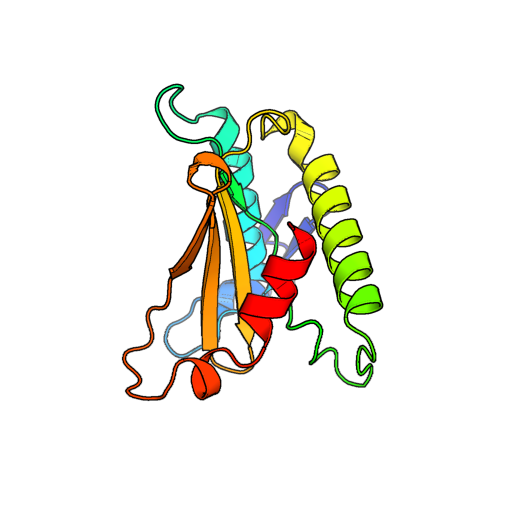.561 10.402 1.00 92.44 121 ASN A C 1
ATOM 1021 O O . ASN A 1 121 ? -2.400 -10.446 10.991 1.00 92.44 121 ASN A O 1
ATOM 1025 N N . ILE A 1 122 ? -3.562 -8.510 11.024 1.00 88.88 122 ILE A N 1
ATOM 1026 C CA . ILE A 1 122 ? -3.348 -8.230 12.447 1.00 88.88 122 ILE A CA 1
ATOM 1027 C C . ILE A 1 122 ? -4.008 -9.307 13.303 1.00 88.88 122 ILE A C 1
ATOM 1029 O O . ILE A 1 122 ? -3.381 -9.867 14.202 1.00 88.88 122 ILE A O 1
ATOM 1033 N N . LYS A 1 123 ? -5.259 -9.663 12.979 1.00 87.50 123 LYS A N 1
ATOM 1034 C CA . LYS A 1 123 ? -6.041 -10.658 13.729 1.00 87.50 123 LYS A CA 1
ATOM 1035 C C . LYS A 1 123 ? -5.338 -12.010 13.818 1.00 87.50 123 LYS A C 1
ATOM 1037 O O . LYS A 1 123 ? -5.442 -12.691 14.835 1.00 87.50 123 LYS A O 1
ATOM 1042 N N . ARG A 1 124 ? -4.639 -12.413 12.755 1.00 90.75 124 ARG A N 1
ATOM 1043 C CA . ARG A 1 124 ? -3.917 -13.693 12.683 1.00 90.75 124 ARG A CA 1
ATOM 1044 C C . ARG A 1 124 ? -2.414 -13.573 12.920 1.00 90.75 124 ARG A C 1
ATOM 1046 O O . ARG A 1 124 ? -1.745 -14.600 12.879 1.00 90.75 124 ARG A O 1
ATOM 1053 N N . LYS A 1 125 ? -1.890 -12.363 13.148 1.00 88.56 125 LYS A N 1
ATOM 1054 C CA . LYS A 1 125 ? -0.450 -12.080 13.276 1.00 88.56 125 LYS A CA 1
ATOM 1055 C C . LYS A 1 125 ? 0.363 -12.692 12.127 1.00 88.56 125 LYS A C 1
ATOM 1057 O O . LYS A 1 125 ? 1.359 -13.376 12.350 1.00 88.56 125 LYS A O 1
ATOM 1062 N N . ARG A 1 126 ? -0.111 -12.503 10.891 1.00 90.62 126 ARG A N 1
ATOM 1063 C CA . ARG A 1 126 ? 0.480 -13.100 9.684 1.00 90.62 126 ARG A CA 1
ATOM 1064 C C . ARG A 1 126 ? 0.725 -12.044 8.620 1.00 90.62 126 ARG A C 1
ATOM 1066 O O . ARG A 1 126 ? -0.102 -11.157 8.437 1.00 90.62 126 ARG A O 1
ATOM 1073 N N . ILE A 1 127 ? 1.815 -12.211 7.883 1.00 90.56 127 ILE A N 1
ATOM 1074 C CA . ILE A 1 127 ? 2.099 -11.461 6.663 1.00 90.56 127 ILE A CA 1
ATOM 1075 C C . ILE A 1 127 ? 2.019 -12.414 5.475 1.00 90.56 127 ILE A C 1
ATOM 1077 O O . ILE A 1 127 ? 2.620 -13.488 5.497 1.00 90.56 127 ILE A O 1
ATOM 1081 N N . ASP A 1 128 ? 1.270 -12.017 4.454 1.00 93.25 128 ASP A N 1
ATOM 1082 C CA . ASP A 1 128 ? 1.153 -12.723 3.183 1.00 93.25 128 ASP A CA 1
ATOM 1083 C C . ASP A 1 128 ? 1.679 -11.835 2.053 1.00 93.25 128 ASP A C 1
ATOM 1085 O O . ASP A 1 128 ? 1.484 -10.621 2.070 1.00 93.25 128 ASP A O 1
ATOM 1089 N N . ILE A 1 129 ? 2.304 -12.438 1.043 1.00 93.00 129 ILE A N 1
ATOM 1090 C CA . ILE A 1 129 ? 2.704 -11.742 -0.184 1.00 93.00 129 ILE A CA 1
ATOM 1091 C C . ILE A 1 129 ? 1.861 -12.291 -1.333 1.00 93.00 129 ILE A C 1
ATOM 1093 O O . ILE A 1 129 ? 1.899 -13.487 -1.625 1.00 93.00 129 ILE A O 1
ATOM 1097 N N . LEU A 1 130 ? 1.083 -11.418 -1.973 1.00 94.06 130 LEU A N 1
ATOM 1098 C CA . LEU A 1 130 ? 0.305 -11.728 -3.166 1.00 94.06 130 LEU A CA 1
ATOM 1099 C C . LEU A 1 130 ? 1.129 -11.344 -4.389 1.00 94.06 130 LEU A C 1
ATOM 1101 O O . LEU A 1 130 ? 1.303 -10.164 -4.695 1.00 94.06 130 LEU A O 1
ATOM 1105 N N . ASP A 1 131 ? 1.629 -12.355 -5.084 1.00 92.81 131 ASP A N 1
ATOM 1106 C CA . ASP A 1 131 ? 2.518 -12.182 -6.220 1.00 92.81 131 ASP A CA 1
ATOM 1107 C C . ASP A 1 131 ? 2.074 -13.068 -7.385 1.00 92.81 131 ASP A C 1
ATOM 1109 O O . ASP A 1 131 ? 1.893 -14.277 -7.239 1.00 92.81 131 ASP A O 1
ATOM 1113 N N . ASN A 1 132 ? 1.886 -12.453 -8.550 1.00 90.50 132 ASN A N 1
ATOM 1114 C CA . ASN A 1 132 ? 1.477 -13.133 -9.776 1.00 90.50 132 ASN A CA 1
ATOM 1115 C C . ASN A 1 132 ? 2.664 -13.625 -10.623 1.00 90.50 132 ASN A C 1
ATOM 1117 O O . ASN A 1 132 ? 2.460 -14.247 -11.666 1.00 90.50 132 ASN A O 1
ATOM 1121 N N . SER A 1 133 ? 3.901 -13.348 -10.211 1.00 88.62 133 SER A N 1
ATOM 1122 C CA . SER A 1 133 ? 5.099 -13.759 -10.931 1.00 88.62 133 SER A CA 1
ATOM 1123 C C . SER A 1 133 ? 5.361 -15.254 -10.759 1.00 88.62 133 SER A C 1
ATOM 1125 O O . SER A 1 133 ? 5.592 -15.739 -9.650 1.00 88.62 133 SER A O 1
ATOM 1127 N N . SER A 1 134 ? 5.433 -15.971 -11.882 1.00 87.00 134 SER A N 1
ATOM 1128 C CA . SER A 1 134 ? 5.819 -17.386 -11.954 1.00 87.00 134 SER A CA 1
ATOM 1129 C C . SER A 1 134 ? 7.339 -17.611 -11.938 1.00 87.00 134 SER A C 1
ATOM 1131 O O . SER A 1 134 ? 7.802 -18.708 -12.265 1.00 87.00 134 SER A O 1
ATOM 1133 N N . ALA A 1 135 ? 8.134 -16.576 -11.640 1.00 87.25 135 ALA A N 1
ATOM 1134 C CA . ALA A 1 135 ? 9.589 -16.668 -11.630 1.00 87.25 135 ALA A CA 1
ATOM 1135 C C . ALA A 1 135 ? 10.073 -17.677 -10.577 1.00 87.25 135 ALA A C 1
ATOM 1137 O O . ALA A 1 135 ? 9.680 -17.617 -9.413 1.00 87.25 135 ALA A O 1
ATOM 1138 N N . ARG A 1 136 ? 10.965 -18.586 -10.987 1.00 87.31 136 ARG A N 1
ATOM 1139 C CA . ARG A 1 136 ? 11.592 -19.597 -10.118 1.00 87.31 136 ARG A CA 1
ATOM 1140 C C . ARG A 1 136 ? 12.897 -19.073 -9.512 1.00 87.31 136 ARG A C 1
ATOM 1142 O O . ARG A 1 136 ? 13.954 -19.664 -9.704 1.00 87.31 136 ARG A O 1
ATOM 1149 N N . VAL A 1 137 ? 12.814 -17.932 -8.840 1.00 88.38 137 VAL A N 1
ATOM 1150 C CA . VAL A 1 137 ? 13.922 -17.309 -8.098 1.00 88.38 137 VAL A CA 1
ATOM 1151 C C . VAL A 1 137 ? 13.641 -17.388 -6.600 1.00 88.38 137 VAL A C 1
ATOM 1153 O O . VAL A 1 137 ? 12.504 -17.653 -6.201 1.00 88.38 137 VAL A O 1
ATOM 1156 N N . SER A 1 138 ? 14.660 -17.197 -5.762 1.00 89.19 138 SER A N 1
ATOM 1157 C CA . SER A 1 138 ? 14.447 -17.204 -4.315 1.00 89.19 138 SER A CA 1
ATOM 1158 C C . SER A 1 138 ? 13.607 -15.994 -3.879 1.00 89.19 138 SER A C 1
ATOM 1160 O O . SER A 1 138 ? 13.615 -14.953 -4.534 1.00 89.19 138 SER A O 1
ATOM 1162 N N . ASN A 1 139 ? 12.905 -16.096 -2.745 1.00 87.56 139 ASN A N 1
ATOM 1163 C CA . ASN A 1 139 ? 12.160 -14.958 -2.185 1.00 87.56 139 ASN A CA 1
ATOM 1164 C C . ASN A 1 139 ? 13.069 -13.755 -1.898 1.00 87.56 139 ASN A C 1
ATOM 1166 O O . ASN A 1 139 ? 12.635 -12.618 -2.057 1.00 87.56 139 ASN A O 1
ATOM 1170 N N . ARG A 1 140 ? 14.326 -14.005 -1.511 1.00 85.75 140 ARG A N 1
ATOM 1171 C CA . ARG A 1 140 ? 15.315 -12.950 -1.271 1.00 85.75 140 ARG A CA 1
ATOM 1172 C C . ARG A 1 140 ? 15.628 -12.183 -2.553 1.00 85.75 140 ARG A C 1
ATOM 1174 O O . ARG A 1 140 ? 15.651 -10.964 -2.523 1.00 85.75 140 ARG A O 1
ATOM 1181 N N . ASP A 1 141 ? 15.808 -12.883 -3.669 1.00 84.25 141 ASP A N 1
ATOM 1182 C CA . ASP A 1 141 ? 16.079 -12.235 -4.961 1.00 84.25 141 ASP A CA 1
ATOM 1183 C C . ASP A 1 141 ? 14.846 -11.510 -5.512 1.00 84.25 141 ASP A C 1
ATOM 1185 O O . ASP A 1 141 ? 14.964 -10.595 -6.319 1.00 84.25 141 ASP A O 1
ATOM 1189 N N . LYS A 1 142 ? 13.651 -11.955 -5.111 1.00 86.88 142 LYS A N 1
ATOM 1190 C CA . LYS A 1 142 ? 12.384 -11.437 -5.626 1.00 86.88 142 LYS A CA 1
ATOM 1191 C C . LYS A 1 142 ? 11.902 -10.191 -4.892 1.00 86.88 142 LYS A C 1
ATOM 1193 O O . LYS A 1 142 ? 11.415 -9.267 -5.530 1.00 86.88 142 LYS A O 1
ATOM 1198 N N . TYR A 1 143 ? 12.005 -10.193 -3.566 1.00 85.75 143 TYR A N 1
ATOM 1199 C CA . TYR A 1 143 ? 11.428 -9.154 -2.709 1.00 85.75 143 TYR A CA 1
ATOM 1200 C C . TYR A 1 143 ? 12.482 -8.359 -1.932 1.00 85.75 143 TYR A C 1
ATOM 1202 O O . TYR A 1 143 ? 12.147 -7.347 -1.319 1.00 85.75 143 TYR A O 1
ATOM 1210 N N . GLU A 1 144 ? 13.741 -8.807 -1.941 1.00 83.75 144 GLU A N 1
ATOM 1211 C CA . GLU A 1 144 ? 14.840 -8.203 -1.184 1.00 83.75 144 GLU A CA 1
ATOM 1212 C C . GLU A 1 144 ? 14.451 -7.996 0.297 1.00 83.75 144 GLU A C 1
ATOM 1214 O O . GLU A 1 144 ? 13.881 -8.893 0.923 1.00 83.75 144 GLU A O 1
ATOM 1219 N N . GLU A 1 145 ? 14.744 -6.825 0.865 1.00 79.44 145 GLU A N 1
ATOM 1220 C CA . GLU A 1 145 ? 14.420 -6.472 2.253 1.00 79.44 145 GLU A CA 1
ATOM 1221 C C . GLU A 1 145 ? 13.014 -5.868 2.407 1.00 79.44 145 GLU A C 1
ATOM 1223 O O . GLU A 1 145 ? 12.586 -5.568 3.522 1.00 79.44 145 GLU A O 1
ATOM 1228 N N . MET A 1 146 ? 12.256 -5.700 1.317 1.00 77.69 146 MET A N 1
ATOM 1229 C CA . MET A 1 146 ? 11.011 -4.934 1.357 1.00 77.69 146 MET A CA 1
ATOM 1230 C C . MET A 1 146 ? 9.946 -5.521 2.297 1.00 77.69 146 MET A C 1
ATOM 1232 O O . MET A 1 146 ? 9.357 -4.754 3.066 1.00 77.69 146 MET A O 1
ATOM 1236 N N . PRO A 1 147 ? 9.710 -6.848 2.335 1.00 82.31 147 PRO A N 1
ATOM 1237 C CA . PRO A 1 147 ? 8.816 -7.425 3.329 1.00 82.31 147 PRO A CA 1
ATOM 1238 C C . PRO A 1 147 ? 9.242 -7.098 4.762 1.00 82.31 147 PRO A C 1
ATOM 1240 O O . PRO A 1 147 ? 8.391 -6.769 5.579 1.00 82.31 147 PRO A O 1
ATOM 1243 N N . ALA A 1 148 ? 10.542 -7.133 5.067 1.00 78.56 148 ALA A N 1
ATOM 1244 C CA . ALA A 1 148 ? 11.043 -6.831 6.405 1.00 78.56 148 ALA A CA 1
ATOM 1245 C C . ALA A 1 148 ? 10.843 -5.352 6.771 1.00 78.56 148 ALA A C 1
ATOM 1247 O O . ALA A 1 148 ? 10.418 -5.061 7.886 1.00 78.56 148 ALA A O 1
ATOM 1248 N N . THR A 1 149 ? 11.083 -4.431 5.835 1.00 75.19 149 THR A N 1
ATOM 1249 C CA . THR A 1 149 ? 10.873 -2.989 6.039 1.00 75.19 149 THR A CA 1
ATOM 1250 C C . THR A 1 149 ? 9.405 -2.659 6.286 1.00 75.19 149 THR A C 1
ATOM 1252 O O . THR A 1 149 ? 9.094 -1.964 7.251 1.00 75.19 149 THR A O 1
ATOM 1255 N N . VAL A 1 150 ? 8.492 -3.196 5.467 1.00 74.06 150 VAL A N 1
ATOM 1256 C CA . VAL A 1 150 ? 7.052 -2.988 5.679 1.00 74.06 150 VAL A CA 1
ATOM 1257 C C . VAL A 1 150 ? 6.636 -3.559 7.026 1.00 74.06 150 VAL A C 1
ATOM 1259 O O . VAL A 1 150 ? 5.951 -2.884 7.774 1.00 74.06 150 VAL A O 1
ATOM 1262 N N . VAL A 1 151 ? 7.095 -4.761 7.382 1.00 74.81 151 VAL A N 1
ATOM 1263 C CA . VAL A 1 151 ? 6.755 -5.380 8.669 1.00 74.81 151 VAL A CA 1
ATOM 1264 C C . VAL A 1 151 ? 7.270 -4.570 9.847 1.00 74.81 151 VAL A C 1
ATOM 1266 O O . VAL A 1 151 ? 6.518 -4.392 10.797 1.00 74.81 151 VAL A O 1
ATOM 1269 N N . SER A 1 152 ? 8.493 -4.038 9.783 1.00 69.56 152 SER A N 1
ATOM 1270 C CA . SER A 1 152 ? 9.048 -3.227 10.872 1.00 69.56 152 SER A CA 1
ATOM 1271 C C . SER A 1 152 ? 8.231 -1.975 11.195 1.00 69.56 152 SER A C 1
ATOM 1273 O O . SER A 1 152 ? 8.363 -1.469 12.297 1.00 69.56 152 SER A O 1
ATOM 1275 N N . ALA A 1 153 ? 7.358 -1.512 10.290 1.00 63.78 153 ALA A N 1
ATOM 1276 C CA . ALA A 1 153 ? 6.414 -0.429 10.570 1.00 63.78 153 ALA A CA 1
ATOM 1277 C C . ALA A 1 153 ? 5.193 -0.827 11.415 1.00 63.78 153 ALA A C 1
ATOM 1279 O O . ALA A 1 153 ? 4.442 0.039 11.847 1.00 63.78 153 ALA A O 1
ATOM 1280 N N . PHE A 1 154 ? 4.979 -2.122 11.658 1.00 59.19 154 PHE A N 1
ATOM 1281 C CA . PHE A 1 154 ? 3.784 -2.639 12.335 1.00 59.19 154 PHE A CA 1
ATOM 1282 C C . PHE A 1 154 ? 4.088 -3.521 13.560 1.00 59.19 154 PHE A C 1
ATOM 1284 O O . PHE A 1 154 ? 3.142 -4.060 14.141 1.00 59.19 154 PHE A O 1
ATOM 1291 N N . VAL A 1 155 ? 5.362 -3.703 13.946 1.00 50.16 155 VAL A N 1
ATOM 1292 C CA . VAL A 1 155 ? 5.784 -4.499 15.124 1.00 50.16 155 VAL A CA 1
ATOM 1293 C C . VAL A 1 155 ? 6.626 -3.698 16.096 1.00 50.16 155 VAL A C 1
ATOM 1295 O O . VAL A 1 155 ? 7.525 -2.977 15.620 1.00 50.16 155 VAL A O 1
#

Radius of gyration: 16.31 Å; chains: 1; bounding box: 40×36×43 Å

Sequence (155 aa):
MHRKEIVFKYKDYNVTREDLMTIKVGCKINEHVLNVWVTTLNYREKNRSSFSPSRFFAKTMNCLYTMADEVIKTKEEAYNILTDAVEFELDVVRQEVELDKIDLFFFPIMQMRHYYVICINIKRKRIDILDNSSARVSNRDKYEEMPATVVSAFV

pLDDT: mean 83.39, std 12.79, range [42.03, 96.75]

Organism: Cuscuta europaea (NCBI:txid41803)